Protein AF-A0A7Z8QKP8-F1 (afdb_monomer)

Mean predicted aligned error: 4.01 Å

Secondary structure (DSSP, 8-state):
-TT--EEEEEE---GGG-TT-HHHHHHHHHHHHHHT-EEEEEEPPTT-GGGSHHHHHTHHHHHHHTTT-----HHHHHHHHTT--

pLDDT: mean 93.73, std 3.56, range [75.88, 98.12]

Radius of gyration: 16.59 Å; Cα contacts (8 Å, |Δi|>4): 77; chains: 1; bounding box: 36×28×41 Å

Structure (mmCIF, N/CA/C/O backbone):
data_AF-A0A7Z8QKP8-F1
#
_entry.id   AF-A0A7Z8QKP8-F1
#
loop_
_atom_site.group_PDB
_atom_site.id
_atom_site.type_symbol
_atom_site.label_atom_id
_atom_site.label_alt_id
_atom_site.label_comp_id
_atom_site.label_asym_id
_atom_site.label_entity_id
_atom_site.label_seq_id
_atom_site.pdbx_PDB_ins_code
_atom_site.Cartn_x
_atom_site.Cartn_y
_atom_site.Cartn_z
_atom_site.occupancy
_atom_site.B_iso_or_equ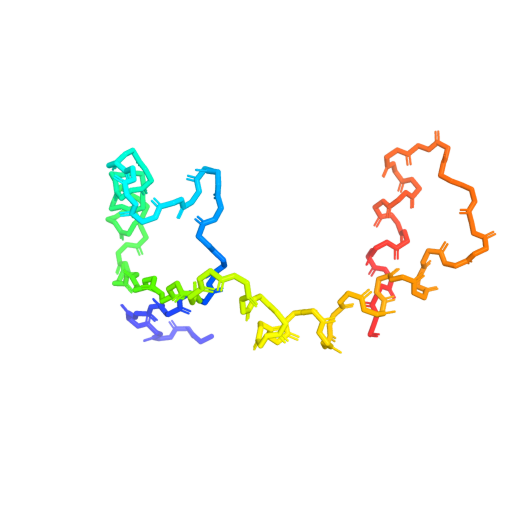iv
_atom_site.auth_seq_id
_atom_site.auth_comp_id
_atom_site.auth_asym_id
_atom_site.auth_atom_id
_atom_site.pdbx_PDB_model_num
ATOM 1 N N . TYR A 1 1 ? -17.773 3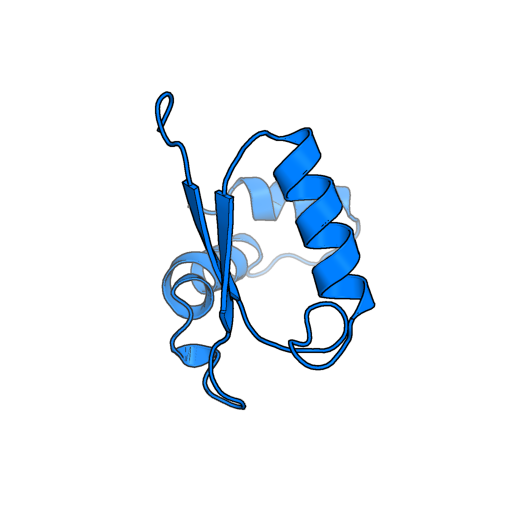.994 -3.464 1.00 87.00 1 TYR A N 1
ATOM 2 C CA . TYR A 1 1 ? -18.740 3.763 -2.370 1.00 87.00 1 TYR A CA 1
ATOM 3 C C . TYR A 1 1 ? -19.000 5.065 -1.612 1.00 87.00 1 TYR A C 1
ATOM 5 O O . TYR A 1 1 ? -18.334 5.320 -0.619 1.00 87.00 1 TYR A O 1
ATOM 13 N N . PRO A 1 2 ? -19.939 5.913 -2.066 1.00 87.62 2 PRO A N 1
ATOM 14 C CA . PRO A 1 2 ? -20.089 7.287 -1.558 1.00 87.62 2 PRO A CA 1
ATOM 15 C C . PRO A 1 2 ? -20.585 7.395 -0.106 1.00 87.62 2 PRO A C 1
ATOM 17 O O . PRO A 1 2 ? -20.472 8.451 0.497 1.00 87.62 2 PRO A O 1
ATOM 20 N N . LYS A 1 3 ? -21.142 6.317 0.461 1.00 92.81 3 LYS A N 1
ATOM 21 C CA . LYS A 1 3 ? -21.658 6.266 1.842 1.00 92.81 3 LYS A CA 1
ATOM 22 C C . LYS A 1 3 ? -20.815 5.384 2.772 1.00 92.81 3 LYS A C 1
ATOM 24 O O . LYS A 1 3 ? -21.269 5.054 3.866 1.00 92.81 3 LYS A O 1
ATOM 29 N N . ALA A 1 4 ? -19.648 4.920 2.319 1.00 94.06 4 ALA A N 1
ATOM 30 C CA . ALA A 1 4 ? -18.790 4.073 3.142 1.00 94.06 4 ALA A CA 1
ATOM 31 C C . ALA A 1 4 ? -18.315 4.853 4.374 1.00 94.06 4 ALA A C 1
ATOM 33 O O . ALA A 1 4 ? -17.900 6.000 4.253 1.00 94.06 4 ALA A O 1
ATOM 34 N N . LYS A 1 5 ? -18.395 4.223 5.550 1.00 95.56 5 LYS A N 1
ATOM 35 C CA . LYS A 1 5 ? -17.920 4.789 6.826 1.00 95.56 5 LYS A CA 1
ATOM 36 C C . LYS A 1 5 ? -16.586 4.193 7.281 1.00 95.56 5 LYS A C 1
ATOM 38 O O . LYS A 1 5 ? -15.986 4.677 8.234 1.00 95.56 5 LYS A O 1
ATOM 43 N N . SER A 1 6 ? -16.140 3.138 6.605 1.00 96.62 6 SER A N 1
ATOM 44 C CA . SER A 1 6 ? -14.908 2.431 6.913 1.00 96.62 6 SER A CA 1
ATOM 45 C C . SER A 1 6 ? -14.218 1.933 5.647 1.00 96.62 6 SER A C 1
ATOM 47 O O . SER A 1 6 ? -14.847 1.746 4.601 1.00 96.62 6 SER A O 1
ATOM 49 N N . LEU A 1 7 ? -12.909 1.731 5.758 1.00 96.19 7 LEU A N 1
ATOM 50 C CA . LEU A 1 7 ? -12.023 1.247 4.714 1.00 96.19 7 LEU A CA 1
ATOM 51 C C . LEU A 1 7 ? -11.185 0.095 5.269 1.00 96.19 7 LEU A C 1
ATOM 53 O O . LEU A 1 7 ? -10.520 0.246 6.289 1.00 96.19 7 LEU A O 1
ATOM 57 N N . LEU A 1 8 ? -11.191 -1.045 4.581 1.00 96.06 8 LEU A N 1
ATOM 58 C CA . LEU A 1 8 ? -10.242 -2.129 4.817 1.00 96.06 8 LEU A CA 1
ATOM 59 C C . LEU A 1 8 ? -9.134 -2.045 3.768 1.00 96.06 8 LEU A C 1
ATOM 61 O O . LEU A 1 8 ? -9.416 -2.086 2.571 1.00 96.06 8 LEU A O 1
ATOM 65 N N . ILE A 1 9 ? -7.887 -1.964 4.219 1.00 94.50 9 ILE A N 1
ATOM 66 C CA . ILE A 1 9 ? -6.699 -1.984 3.372 1.00 94.50 9 ILE A CA 1
ATOM 67 C C . ILE A 1 9 ? -5.972 -3.303 3.610 1.00 94.50 9 ILE A C 1
ATOM 69 O O . ILE A 1 9 ? -5.576 -3.614 4.734 1.00 94.50 9 ILE A O 1
ATOM 73 N N . LEU A 1 10 ? -5.801 -4.067 2.535 1.00 93.81 10 LEU A N 1
ATOM 74 C CA . LEU A 1 10 ? -4.940 -5.242 2.516 1.00 93.81 10 LEU A CA 1
ATOM 75 C C . LEU A 1 10 ? -3.564 -4.795 2.030 1.00 93.81 10 LEU A C 1
ATOM 77 O O . LEU A 1 10 ? -3.451 -4.280 0.917 1.00 93.81 10 LEU A O 1
ATOM 81 N N . CYS A 1 11 ? -2.528 -4.981 2.836 1.00 91.50 11 CYS A N 1
ATOM 82 C CA . CYS A 1 11 ? -1.170 -4.638 2.427 1.00 91.50 11 CYS A CA 1
ATOM 83 C C . CYS A 1 11 ? -0.155 -5.636 2.972 1.00 91.50 11 CYS A C 1
ATOM 85 O O . CYS A 1 11 ? -0.406 -6.381 3.922 1.00 91.50 11 CYS A O 1
ATOM 87 N N . ASP A 1 12 ? 1.004 -5.676 2.333 1.00 90.50 12 ASP A N 1
ATOM 88 C CA . ASP A 1 12 ? 2.184 -6.281 2.929 1.00 90.50 12 ASP A CA 1
ATOM 89 C C . ASP A 1 12 ? 2.625 -5.482 4.169 1.00 90.50 12 ASP A C 1
ATOM 91 O O . ASP A 1 12 ? 2.113 -4.397 4.441 1.00 90.50 12 ASP A O 1
ATOM 95 N N . GLY A 1 13 ? 3.521 -6.058 4.971 1.00 89.38 13 GLY A N 1
ATOM 96 C CA . GLY A 1 13 ? 4.029 -5.452 6.210 1.00 89.38 13 GLY A CA 1
ATOM 97 C C . GLY A 1 13 ? 5.516 -5.114 6.149 1.00 89.38 13 GLY A C 1
ATOM 98 O O . GLY A 1 13 ? 6.229 -5.350 7.126 1.00 89.38 13 GLY A O 1
ATOM 99 N N . GLY A 1 14 ? 6.000 -4.666 4.990 1.00 87.75 14 GLY A N 1
ATOM 100 C CA . GLY A 1 14 ? 7.408 -4.365 4.740 1.00 87.75 14 GLY A CA 1
ATOM 101 C C . GLY A 1 14 ? 7.805 -2.932 5.111 1.00 87.75 14 GLY A C 1
ATOM 102 O O . GLY A 1 14 ? 6.998 -2.012 5.074 1.00 87.75 14 GLY A O 1
ATOM 103 N N . GLY A 1 15 ? 9.084 -2.722 5.440 1.00 87.31 15 GLY A N 1
ATOM 104 C CA . GLY A 1 15 ? 9.703 -1.392 5.556 1.00 87.31 15 GLY A CA 1
ATOM 105 C C . GLY A 1 15 ? 8.848 -0.338 6.277 1.00 87.31 15 GLY A C 1
ATOM 106 O O . GLY A 1 15 ? 8.693 -0.378 7.498 1.00 87.31 15 GLY A O 1
ATOM 107 N N . SER A 1 16 ? 8.304 0.605 5.500 1.00 88.19 16 SER A N 1
ATOM 108 C CA . SER A 1 16 ? 7.561 1.777 5.975 1.00 88.19 16 SER A CA 1
ATOM 109 C C . SER A 1 16 ? 6.139 1.498 6.473 1.00 88.19 16 SER A C 1
ATOM 111 O O . SER A 1 16 ? 5.631 2.297 7.255 1.00 88.19 16 SER A O 1
ATOM 113 N N . ASN A 1 17 ? 5.498 0.390 6.082 1.00 91.44 17 ASN A N 1
ATOM 114 C CA . ASN A 1 17 ? 4.136 0.036 6.516 1.00 91.44 17 ASN A CA 1
ATOM 115 C C . ASN A 1 17 ? 4.104 -1.098 7.559 1.00 91.44 17 ASN A C 1
ATOM 117 O O . ASN A 1 17 ? 3.057 -1.693 7.821 1.00 91.44 17 ASN A O 1
ATOM 121 N N . SER A 1 18 ? 5.254 -1.401 8.165 1.00 90.31 18 SER A N 1
ATOM 122 C CA . SER A 1 18 ? 5.404 -2.454 9.168 1.00 90.31 18 SER A CA 1
ATOM 123 C C . SER A 1 18 ? 4.446 -2.283 10.347 1.00 90.31 18 SER A C 1
ATOM 125 O O . SER A 1 18 ? 4.394 -1.241 11.002 1.00 90.31 18 SER A O 1
ATOM 127 N N . SER A 1 19 ? 3.768 -3.372 10.710 1.00 88.62 19 SER A N 1
ATOM 128 C CA . SER A 1 19 ? 2.887 -3.435 11.883 1.00 88.62 19 SER A CA 1
ATOM 129 C C . SER A 1 19 ? 3.619 -3.259 13.221 1.00 88.62 19 SER A C 1
ATOM 131 O O . SER A 1 19 ? 2.981 -3.012 14.253 1.00 88.62 19 SER A O 1
ATOM 133 N N . ARG A 1 20 ? 4.953 -3.380 13.222 1.00 89.75 20 ARG A N 1
ATOM 134 C CA . ARG A 1 20 ? 5.802 -3.242 14.413 1.00 89.75 20 ARG A CA 1
ATOM 135 C C . ARG A 1 20 ? 6.208 -1.796 14.688 1.00 89.75 20 ARG A C 1
ATOM 137 O O . ARG A 1 20 ? 6.497 -1.470 15.835 1.00 89.75 20 ARG A O 1
ATOM 144 N N . HIS A 1 21 ? 6.221 -0.933 13.674 1.00 89.62 21 HIS A N 1
ATOM 145 C CA . HIS A 1 21 ? 6.636 0.460 13.829 1.00 89.62 21 HIS A CA 1
ATOM 146 C C . HIS A 1 21 ? 5.438 1.354 14.167 1.00 89.62 21 HIS A C 1
ATOM 148 O O . HIS A 1 21 ? 4.384 1.283 13.538 1.00 89.62 21 HIS A O 1
ATOM 154 N N . TYR A 1 22 ? 5.591 2.196 15.192 1.00 93.31 22 TYR A N 1
ATOM 155 C CA . TYR A 1 22 ? 4.513 3.063 15.676 1.00 93.31 22 TYR A CA 1
ATOM 156 C C . TYR A 1 22 ? 4.226 4.235 14.729 1.00 93.31 22 TYR A C 1
ATOM 158 O O . TYR A 1 22 ? 3.077 4.647 14.637 1.00 93.31 22 TYR A O 1
ATOM 166 N N . ILE A 1 23 ? 5.235 4.718 13.994 1.00 94.56 23 ILE A N 1
ATOM 167 C CA . ILE A 1 23 ? 5.113 5.864 13.077 1.00 94.56 23 ILE A CA 1
ATOM 168 C C . ILE A 1 23 ? 4.034 5.599 12.022 1.00 94.56 23 ILE A C 1
ATOM 170 O O . ILE A 1 23 ? 3.138 6.413 11.839 1.00 94.56 23 ILE A O 1
ATOM 174 N N . PHE A 1 24 ? 4.036 4.405 11.416 1.00 93.94 24 PHE A N 1
ATOM 175 C CA . PHE A 1 24 ? 3.004 4.023 10.451 1.00 93.94 24 PHE A CA 1
ATOM 176 C C . PHE A 1 24 ? 1.592 4.097 11.050 1.00 93.94 24 PHE A C 1
ATOM 178 O O . PHE A 1 24 ? 0.668 4.590 10.410 1.00 93.94 24 PHE A O 1
ATOM 185 N N . LYS A 1 25 ? 1.418 3.641 12.297 1.00 94.31 25 LYS A N 1
ATOM 186 C CA . LYS A 1 25 ? 0.119 3.677 12.988 1.00 94.31 25 LYS A CA 1
ATOM 187 C C . LYS A 1 25 ? -0.304 5.105 13.321 1.00 94.31 25 LYS A C 1
ATOM 189 O O . LYS A 1 25 ? -1.481 5.426 13.199 1.00 94.31 25 LYS A O 1
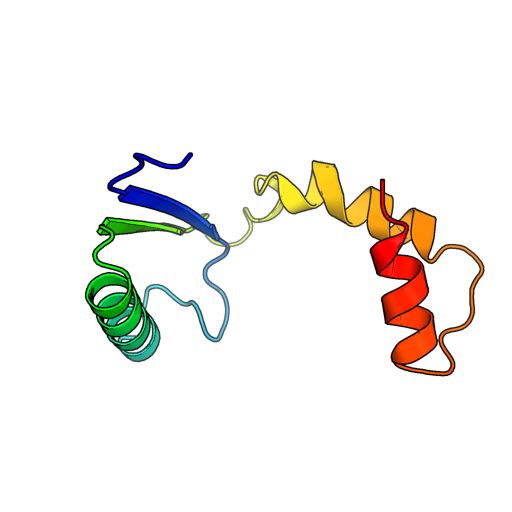ATOM 194 N N . GLU A 1 26 ? 0.638 5.947 13.734 1.00 96.81 26 GLU A N 1
ATOM 195 C CA . GLU A 1 26 ? 0.390 7.356 14.038 1.00 96.81 26 GLU A CA 1
ATOM 196 C C . GLU A 1 26 ? -0.074 8.118 12.789 1.00 96.81 26 GLU A C 1
ATOM 198 O O . GLU A 1 26 ? -1.119 8.771 12.813 1.00 96.81 26 GLU A O 1
ATOM 203 N N . ASP A 1 27 ? 0.651 7.989 11.678 1.00 95.69 27 ASP A N 1
ATOM 204 C CA . ASP A 1 27 ? 0.316 8.661 10.421 1.00 95.69 27 ASP A CA 1
ATOM 205 C C . ASP A 1 27 ? -0.990 8.133 9.818 1.00 95.69 27 ASP A C 1
ATOM 207 O O . ASP A 1 27 ? -1.804 8.899 9.284 1.00 95.69 27 ASP A O 1
ATOM 211 N N . LEU A 1 28 ? -1.252 6.833 9.975 1.00 95.44 28 LEU A N 1
ATOM 212 C CA . LEU A 1 28 ? -2.529 6.248 9.594 1.00 95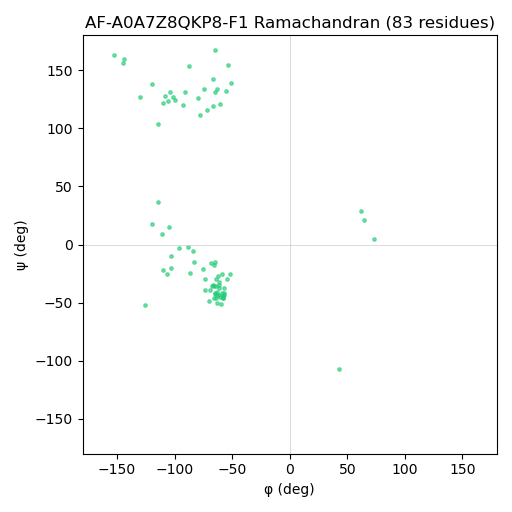.44 28 LEU A CA 1
ATOM 213 C C . LEU A 1 28 ? -3.680 6.796 10.445 1.00 95.44 28 LEU A C 1
ATOM 215 O O . LEU A 1 28 ? -4.733 7.118 9.900 1.00 95.44 28 LEU A O 1
ATOM 219 N N . GLN A 1 29 ? -3.488 6.954 11.757 1.00 97.19 29 GLN A N 1
ATOM 220 C CA . GLN A 1 29 ? -4.503 7.534 12.636 1.00 97.19 29 GLN A CA 1
ATOM 221 C C . GLN A 1 29 ? -4.778 9.001 12.286 1.00 97.19 29 GLN A C 1
ATOM 223 O O . GLN A 1 29 ? -5.940 9.406 12.227 1.00 97.19 29 GLN A O 1
ATOM 228 N N . LYS A 1 30 ? -3.735 9.795 12.007 1.00 98.12 30 LYS A N 1
ATOM 229 C CA . LYS A 1 30 ? -3.886 11.180 11.526 1.00 98.12 30 LYS A CA 1
ATOM 230 C C . LYS A 1 30 ? -4.711 11.221 10.239 1.00 98.12 30 LYS A C 1
ATOM 232 O O . LYS A 1 30 ? -5.627 12.032 10.126 1.00 98.12 30 LYS A O 1
ATOM 237 N N . THR A 1 31 ? -4.437 10.305 9.312 1.00 96.88 31 THR A N 1
ATOM 238 C CA . THR A 1 31 ? -5.170 10.178 8.046 1.00 96.88 31 THR A CA 1
ATOM 239 C C . THR A 1 31 ? -6.628 9.765 8.267 1.00 96.88 31 THR A C 1
ATOM 241 O O . THR A 1 31 ? -7.528 10.383 7.705 1.00 96.88 31 THR A O 1
ATOM 244 N N . ALA A 1 32 ? -6.888 8.771 9.121 1.00 97.25 32 ALA A N 1
ATOM 245 C CA . ALA A 1 32 ? -8.239 8.333 9.477 1.00 97.25 32 ALA A CA 1
ATOM 246 C C . ALA A 1 32 ? -9.070 9.482 10.073 1.00 97.25 32 ALA A C 1
ATOM 248 O O . ALA A 1 32 ? -10.208 9.708 9.657 1.00 97.25 32 ALA A O 1
ATOM 249 N N . ASN A 1 33 ? -8.471 10.263 10.978 1.00 97.94 33 ASN A N 1
ATOM 250 C CA . ASN A 1 33 ? -9.103 11.438 11.578 1.00 97.94 33 ASN A CA 1
ATOM 251 C C . ASN A 1 33 ? -9.398 12.523 10.535 1.00 97.94 33 ASN A C 1
ATOM 253 O O . ASN A 1 33 ? -10.503 13.058 10.512 1.00 97.94 33 ASN A O 1
ATOM 257 N N . ALA A 1 34 ? -8.435 12.826 9.660 1.00 97.81 34 ALA A N 1
ATOM 258 C CA . ALA A 1 34 ? -8.593 13.837 8.617 1.00 97.81 34 ALA A CA 1
ATOM 259 C C . ALA A 1 34 ? -9.683 13.466 7.597 1.00 97.81 34 ALA A C 1
ATOM 261 O O . ALA A 1 34 ? -10.407 14.337 7.123 1.00 97.81 34 ALA A O 1
ATOM 262 N N . LEU A 1 35 ? -9.818 12.175 7.276 1.00 94.81 35 LEU A N 1
ATOM 263 C CA . LEU A 1 35 ? -10.842 11.671 6.359 1.00 94.81 35 LEU A CA 1
ATOM 264 C C . LEU A 1 35 ? -12.202 11.432 7.033 1.00 94.81 35 LEU A C 1
ATOM 266 O O . LEU A 1 35 ? -13.194 11.242 6.332 1.00 94.81 35 LEU A O 1
ATOM 270 N N . GLY A 1 36 ? -12.262 11.394 8.368 1.00 95.31 36 GLY A N 1
ATOM 271 C CA . GLY A 1 3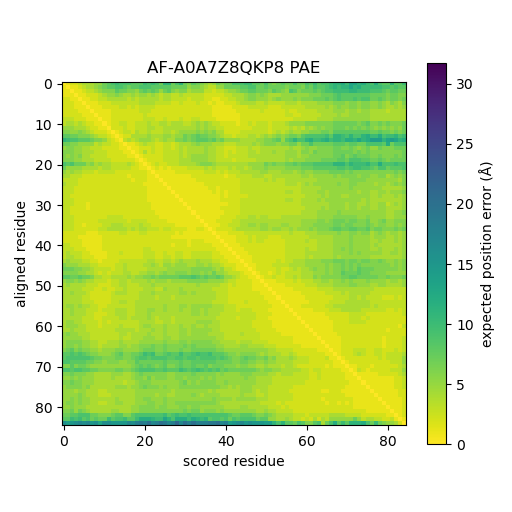6 ? -13.463 10.993 9.105 1.00 95.31 36 GLY A CA 1
ATOM 272 C C . GLY A 1 36 ? -13.895 9.549 8.815 1.00 95.31 36 GLY A C 1
ATOM 273 O O . GLY A 1 36 ? -15.086 9.241 8.866 1.00 95.31 36 GLY A O 1
ATOM 274 N N . LEU A 1 37 ? -12.942 8.675 8.471 1.00 96.44 37 LEU A N 1
ATOM 275 C CA . LEU A 1 37 ? -13.179 7.280 8.098 1.00 96.44 37 LEU A CA 1
ATOM 276 C C . LEU A 1 37 ? -12.461 6.337 9.055 1.00 96.44 37 LEU A C 1
ATOM 278 O O . LEU A 1 37 ? -11.289 6.525 9.374 1.00 96.44 37 LEU A O 1
ATOM 282 N N . GLU A 1 38 ? -13.134 5.258 9.445 1.00 97.56 38 GLU A N 1
ATOM 283 C CA . GLU A 1 38 ? -12.470 4.157 10.137 1.00 97.56 38 GLU A CA 1
ATOM 284 C C . GLU A 1 38 ? -11.579 3.394 9.145 1.00 97.56 38 GLU A C 1
ATOM 286 O O . GLU A 1 38 ? -12.083 2.788 8.200 1.00 97.56 38 GLU A O 1
ATOM 291 N N . ILE A 1 39 ? -10.261 3.393 9.351 1.00 97.38 39 ILE A N 1
ATOM 292 C CA . ILE A 1 39 ? -9.321 2.648 8.502 1.00 97.38 39 ILE A CA 1
ATOM 293 C C . ILE A 1 39 ? -8.826 1.411 9.249 1.00 97.38 39 ILE A C 1
ATOM 295 O O . ILE A 1 39 ? -8.241 1.508 10.325 1.00 97.38 39 ILE A O 1
ATOM 299 N N . ARG A 1 40 ? -9.026 0.236 8.651 1.00 96.75 40 ARG A N 1
ATOM 300 C CA . ARG A 1 40 ? -8.510 -1.050 9.127 1.00 96.75 40 ARG A CA 1
ATOM 301 C C . ARG A 1 40 ? -7.398 -1.516 8.203 1.00 96.75 40 ARG A C 1
ATOM 303 O O . ARG A 1 40 ? -7.611 -1.620 6.998 1.00 96.75 40 ARG A O 1
ATOM 310 N N . ILE A 1 41 ? -6.243 -1.849 8.769 1.00 95.38 41 ILE A N 1
ATOM 311 C CA . ILE A 1 41 ? -5.155 -2.500 8.034 1.00 95.38 41 ILE A CA 1
ATOM 312 C C . ILE A 1 41 ? -5.170 -3.986 8.358 1.00 95.38 41 ILE A C 1
ATO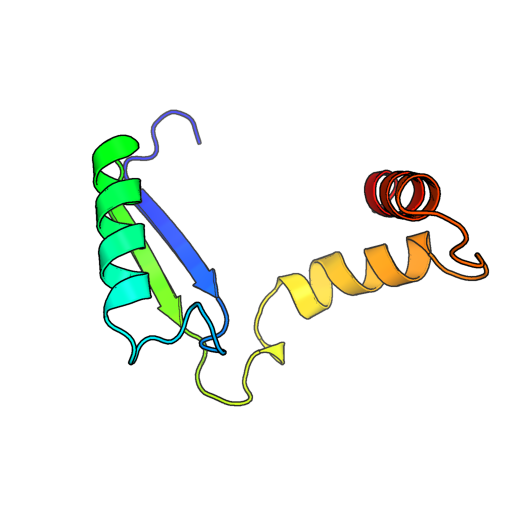M 314 O O . ILE A 1 41 ? -5.130 -4.364 9.528 1.00 95.38 41 ILE A O 1
ATOM 318 N N . ALA A 1 42 ? -5.201 -4.820 7.325 1.00 94.25 42 ALA A N 1
ATOM 319 C CA . ALA A 1 42 ? -4.965 -6.249 7.445 1.00 94.25 42 ALA A CA 1
ATOM 320 C C . ALA A 1 42 ? -3.673 -6.599 6.708 1.00 94.25 42 ALA A C 1
ATOM 322 O O . ALA A 1 42 ? -3.622 -6.650 5.477 1.00 94.25 42 ALA A O 1
ATOM 323 N N . HIS A 1 43 ? -2.624 -6.821 7.496 1.00 94.00 43 HIS A N 1
ATOM 324 C CA . HIS A 1 43 ? -1.328 -7.248 6.994 1.00 94.00 43 HIS A CA 1
ATOM 325 C C . HIS A 1 43 ? -1.348 -8.719 6.592 1.00 94.00 43 HIS A C 1
ATOM 327 O O . HIS A 1 43 ? -1.786 -9.575 7.363 1.00 94.00 43 HIS A O 1
ATOM 333 N N . TYR A 1 44 ? -0.798 -9.022 5.420 1.00 92.88 44 TYR A N 1
ATOM 334 C CA . TYR A 1 44 ? -0.458 -10.400 5.072 1.00 92.88 44 TYR A CA 1
ATOM 335 C C . TYR A 1 44 ? 0.684 -10.909 5.971 1.00 92.88 44 TYR A C 1
ATOM 337 O O . TYR A 1 44 ? 1.615 -10.149 6.264 1.00 92.88 44 TYR A O 1
ATOM 345 N N . PRO A 1 45 ? 0.668 -12.186 6.398 1.00 91.44 45 PRO A N 1
ATOM 346 C CA . PRO A 1 45 ? 1.820 -12.798 7.051 1.00 91.44 45 PRO A CA 1
ATOM 347 C C . PRO A 1 45 ? 3.107 -12.674 6.213 1.00 91.44 45 PRO A C 1
ATOM 349 O O . PRO A 1 45 ? 3.044 -12.597 4.979 1.00 91.44 45 PRO A O 1
ATOM 352 N N . PRO A 1 46 ? 4.294 -12.703 6.841 1.00 89.50 46 PRO A N 1
ATOM 353 C CA . PRO A 1 46 ? 5.558 -12.703 6.109 1.00 89.50 46 PRO A CA 1
ATOM 354 C C . PRO A 1 46 ? 5.593 -13.785 5.020 1.00 89.50 46 PRO A C 1
ATOM 356 O O . PRO A 1 46 ? 5.142 -14.905 5.250 1.00 89.50 46 PRO A O 1
ATOM 359 N N . TYR A 1 47 ? 6.137 -13.450 3.845 1.00 88.94 47 TYR A N 1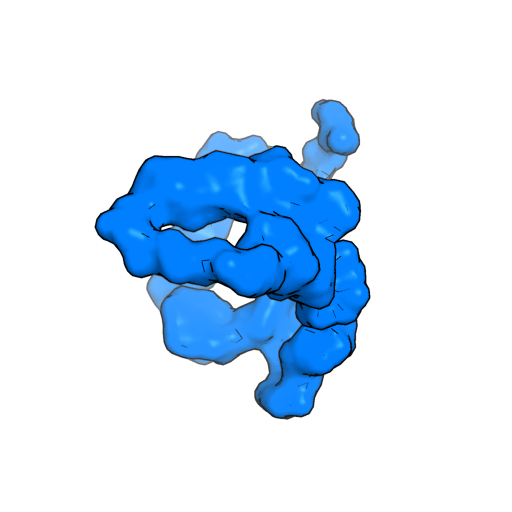
ATOM 360 C CA . TYR A 1 47 ? 6.255 -14.346 2.678 1.00 88.94 47 TYR A CA 1
ATOM 361 C C . TYR A 1 47 ? 4.929 -14.809 2.057 1.00 88.94 47 TYR A C 1
ATOM 363 O O . TYR A 1 47 ? 4.881 -15.810 1.342 1.00 88.94 47 TYR A O 1
ATOM 371 N N . THR A 1 48 ? 3.842 -14.074 2.295 1.00 92.31 48 THR A N 1
ATOM 372 C CA . THR A 1 48 ? 2.519 -14.409 1.748 1.00 92.31 48 THR A CA 1
ATOM 373 C C . THR A 1 48 ? 1.932 -13.319 0.847 1.00 92.31 48 THR A C 1
ATOM 375 O O . THR A 1 48 ? 0.743 -13.354 0.536 1.00 92.31 48 THR A O 1
ATOM 378 N N . SER A 1 49 ? 2.769 -12.389 0.364 1.00 85.44 49 SER A N 1
ATOM 379 C CA . SER A 1 49 ? 2.347 -11.301 -0.531 1.00 85.44 49 SER A CA 1
ATOM 380 C C . SER A 1 49 ? 1.720 -11.809 -1.834 1.00 85.44 49 SER A C 1
ATOM 382 O O . SER A 1 49 ? 0.812 -11.163 -2.339 1.00 85.44 49 SER A O 1
ATOM 384 N N . LYS A 1 50 ? 2.065 -13.028 -2.280 1.00 90.06 50 LYS A N 1
ATOM 385 C CA . LYS A 1 50 ? 1.402 -13.724 -3.398 1.00 90.06 50 LYS A CA 1
ATOM 386 C C . LYS A 1 50 ? -0.121 -13.817 -3.271 1.00 90.06 50 LYS A C 1
ATOM 388 O O . LYS A 1 50 ? -0.816 -13.936 -4.265 1.00 90.06 50 LYS A O 1
ATOM 393 N N . TYR A 1 51 ? -0.683 -13.776 -2.062 1.00 91.81 51 TYR A N 1
ATOM 394 C CA . TYR A 1 51 ? -2.142 -13.773 -1.902 1.00 91.81 51 TYR A CA 1
ATOM 395 C C . TYR A 1 51 ? -2.760 -12.377 -2.025 1.00 91.81 51 TYR A C 1
ATOM 397 O O . TYR A 1 51 ? -3.984 -12.258 -2.032 1.00 91.81 51 TYR A O 1
ATOM 405 N N . ASN A 1 52 ? -1.946 -11.326 -2.148 1.00 92.88 52 ASN A N 1
ATOM 406 C CA . ASN A 1 52 ? -2.415 -9.988 -2.452 1.00 92.88 52 ASN A CA 1
ATOM 407 C C . ASN A 1 52 ? -2.985 -9.963 -3.877 1.00 92.88 52 ASN A C 1
ATOM 409 O O . ASN A 1 52 ? -2.243 -10.192 -4.835 1.00 92.88 52 ASN A O 1
ATOM 413 N N . PRO A 1 53 ? -4.281 -9.643 -4.056 1.00 93.00 53 PRO A N 1
ATOM 414 C CA . PRO A 1 53 ? -4.906 -9.660 -5.371 1.00 93.00 53 PRO A CA 1
ATOM 415 C C . PRO A 1 53 ? -4.174 -8.818 -6.418 1.00 93.00 53 PRO A C 1
ATOM 417 O O . PRO A 1 53 ? -4.230 -9.166 -7.594 1.00 93.00 53 PRO A O 1
ATOM 420 N N . ILE A 1 54 ? -3.482 -7.743 -6.020 1.00 92.88 54 ILE A N 1
ATOM 421 C CA . ILE A 1 54 ? -2.755 -6.877 -6.957 1.00 92.88 54 ILE A CA 1
ATOM 422 C C . ILE A 1 54 ? -1.651 -7.626 -7.722 1.00 92.88 54 ILE A C 1
ATOM 424 O O . ILE A 1 54 ? -1.473 -7.371 -8.915 1.00 92.88 54 ILE A O 1
ATOM 428 N N . GLU A 1 55 ? -0.980 -8.595 -7.082 1.00 93.62 55 GLU A N 1
ATOM 429 C CA . GLU A 1 55 ? 0.114 -9.362 -7.693 1.00 93.62 55 GLU A CA 1
ATOM 430 C C . GLU A 1 55 ? -0.363 -10.208 -8.876 1.00 93.62 55 GLU A C 1
ATOM 432 O O . GLU A 1 55 ? 0.376 -10.420 -9.833 1.00 93.62 55 GLU A O 1
ATOM 437 N N . HIS A 1 56 ? -1.621 -10.649 -8.843 1.00 93.25 56 HIS A N 1
ATOM 438 C CA . HIS A 1 56 ? -2.194 -11.508 -9.876 1.00 93.25 56 HIS A CA 1
ATOM 439 C C . HIS A 1 56 ? -3.175 -10.788 -10.800 1.00 93.25 56 HIS A C 1
ATOM 441 O O . HIS A 1 56 ? -3.368 -11.221 -11.933 1.00 93.25 56 HIS A O 1
ATOM 447 N N . ARG A 1 57 ? -3.807 -9.704 -10.335 1.00 93.50 57 ARG A N 1
ATOM 448 C CA . ARG A 1 57 ? -4.869 -9.009 -11.077 1.00 93.50 57 ARG A CA 1
ATOM 449 C C . ARG A 1 57 ? -4.424 -7.721 -11.748 1.00 93.50 57 ARG A C 1
ATOM 451 O O . ARG A 1 57 ? -5.117 -7.273 -12.647 1.00 93.50 57 ARG A O 1
ATOM 458 N N . PHE A 1 58 ? -3.321 -7.110 -11.319 1.00 94.06 58 PHE A N 1
ATOM 459 C CA . PHE A 1 58 ? -2.896 -5.816 -11.857 1.00 94.06 58 PHE A CA 1
ATOM 460 C C . PHE A 1 58 ? -1.466 -5.843 -12.388 1.00 94.06 58 PHE A C 1
ATOM 462 O O . PHE A 1 58 ? -1.246 -5.506 -13.548 1.00 94.06 58 PHE A O 1
ATOM 469 N N . PHE A 1 59 ? -0.490 -6.305 -11.601 1.00 94.69 59 PHE A N 1
ATOM 470 C CA . PHE A 1 59 ? 0.915 -6.280 -12.025 1.00 94.69 59 PHE A CA 1
ATOM 471 C C . PHE A 1 59 ? 1.213 -7.010 -13.345 1.00 94.69 59 PHE A C 1
ATOM 473 O O . PHE A 1 59 ? 1.960 -6.446 -14.141 1.00 94.69 59 PHE A O 1
ATOM 480 N N . PRO A 1 60 ? 0.591 -8.159 -13.683 1.00 95.00 60 PRO A N 1
ATOM 481 C CA . PRO A 1 60 ? 0.806 -8.782 -14.989 1.00 95.00 60 PRO A CA 1
ATOM 482 C C . PRO A 1 60 ? 0.367 -7.891 -16.158 1.00 95.00 60 PRO A C 1
ATOM 484 O O . PRO A 1 60 ? 0.955 -7.937 -17.236 1.00 95.00 60 PRO A O 1
ATOM 487 N N . HIS A 1 61 ? -0.664 -7.070 -15.951 1.00 96.00 61 HIS A N 1
ATOM 488 C CA . HIS A 1 61 ? -1.153 -6.128 -16.952 1.00 96.00 61 HIS A CA 1
ATOM 489 C C . HIS A 1 61 ? -0.188 -4.948 -17.104 1.00 96.00 61 HIS A C 1
ATOM 491 O O . HIS A 1 61 ? 0.089 -4.542 -18.229 1.00 96.00 61 HIS A O 1
ATOM 497 N N . VAL A 1 62 ? 0.386 -4.459 -15.997 1.00 95.88 62 VAL A N 1
ATOM 498 C CA . VAL A 1 62 ? 1.447 -3.439 -16.029 1.00 95.88 62 VAL A CA 1
ATOM 499 C C . VAL A 1 62 ? 2.668 -3.955 -16.789 1.00 95.88 62 VAL A C 1
ATOM 501 O O . VAL A 1 62 ? 3.201 -3.255 -17.644 1.00 95.88 62 VAL A O 1
ATOM 504 N N . THR A 1 63 ? 3.092 -5.197 -16.528 1.00 95.12 63 THR A N 1
ATOM 505 C CA . THR A 1 63 ? 4.209 -5.821 -17.250 1.00 95.12 63 THR A CA 1
ATOM 506 C C . THR A 1 63 ? 3.946 -5.868 -18.753 1.00 95.12 63 THR A C 1
ATOM 508 O O . THR A 1 63 ? 4.816 -5.465 -19.518 1.00 95.12 63 THR A O 1
ATOM 511 N N . ARG A 1 64 ? 2.742 -6.280 -19.178 1.00 95.75 64 ARG A N 1
ATOM 512 C CA . ARG A 1 64 ? 2.350 -6.272 -20.598 1.00 95.75 64 ARG A CA 1
ATOM 513 C C . ARG A 1 64 ? 2.324 -4.869 -21.200 1.00 95.75 64 ARG A C 1
ATOM 515 O O . ARG A 1 64 ? 2.773 -4.685 -22.322 1.00 95.75 64 ARG A O 1
ATOM 522 N N . ALA A 1 65 ? 1.833 -3.872 -20.463 1.00 95.56 65 ALA A N 1
ATOM 523 C CA . ALA A 1 65 ? 1.794 -2.489 -20.940 1.00 95.56 65 ALA A CA 1
ATOM 524 C C . ALA A 1 65 ? 3.198 -1.912 -21.205 1.00 95.56 65 ALA A C 1
ATOM 526 O O . ALA A 1 65 ? 3.355 -1.034 -22.049 1.00 95.56 65 ALA A O 1
ATOM 527 N N . CYS A 1 66 ? 4.209 -2.420 -20.502 1.00 95.81 66 CYS A N 1
ATOM 528 C CA . CYS A 1 66 ? 5.605 -2.020 -20.645 1.00 95.81 66 CYS A CA 1
ATOM 529 C C . CYS A 1 66 ? 6.429 -2.935 -21.570 1.00 95.81 66 CYS A C 1
ATOM 531 O O . CYS A 1 66 ? 7.618 -2.685 -21.772 1.00 95.81 66 CYS A O 1
ATOM 533 N N . GLU A 1 67 ? 5.842 -4.011 -22.092 1.00 95.62 67 GLU A N 1
ATOM 534 C CA . GLU A 1 67 ? 6.571 -5.054 -22.809 1.00 95.62 67 GLU A CA 1
ATOM 535 C C . GLU A 1 67 ? 7.197 -4.522 -24.107 1.00 95.62 67 GLU A C 1
ATOM 537 O O . GLU A 1 67 ? 6.550 -3.850 -24.908 1.00 95.62 67 GLU A O 1
ATOM 542 N N . GLY A 1 68 ? 8.487 -4.810 -24.307 1.00 94.69 68 GLY A N 1
ATOM 543 C CA . GLY A 1 68 ? 9.232 -4.394 -25.500 1.00 94.69 68 GLY A CA 1
ATOM 544 C C . GLY A 1 68 ? 9.591 -2.904 -25.567 1.00 94.69 68 GLY A C 1
ATOM 545 O O . GLY A 1 68 ? 10.154 -2.476 -26.573 1.00 94.69 68 GLY A O 1
ATOM 546 N N . VAL A 1 69 ? 9.309 -2.114 -24.522 1.00 95.31 69 VAL A N 1
ATOM 547 C CA . VAL A 1 69 ? 9.621 -0.677 -24.483 1.00 95.31 69 VAL A CA 1
ATOM 548 C C . VAL A 1 69 ? 10.838 -0.405 -23.601 1.00 95.31 69 VAL A C 1
ATOM 550 O O . VAL A 1 69 ? 10.912 -0.857 -22.460 1.00 95.31 69 VAL A O 1
ATOM 553 N N . VAL A 1 70 ? 11.792 0.375 -24.113 1.00 96.06 70 VAL A N 1
ATOM 554 C CA . VAL A 1 70 ? 12.912 0.890 -23.314 1.00 96.06 70 VAL A CA 1
ATOM 555 C C . VAL A 1 70 ? 12.434 2.098 -22.517 1.00 96.06 70 VAL A C 1
ATOM 557 O O . VAL A 1 70 ? 11.892 3.046 -23.080 1.00 96.06 70 VAL A O 1
ATOM 560 N N . PHE A 1 71 ? 12.638 2.071 -21.202 1.00 97.06 71 PHE A N 1
ATOM 561 C CA . PHE A 1 71 ? 12.324 3.206 -20.342 1.00 97.06 71 PHE A CA 1
ATOM 562 C C . PHE A 1 71 ? 13.411 4.274 -20.463 1.00 97.06 71 PHE A C 1
ATOM 564 O O . PHE A 1 71 ? 14.541 4.073 -20.026 1.00 97.06 71 PHE A O 1
ATOM 571 N N . ASP A 1 72 ? 13.052 5.409 -21.049 1.00 96.88 72 ASP A N 1
ATOM 572 C CA . ASP A 1 72 ? 13.932 6.554 -21.298 1.00 96.88 72 ASP A CA 1
ATOM 573 C C . ASP A 1 72 ? 13.595 7.773 -20.422 1.00 96.88 72 ASP A C 1
ATOM 575 O O . ASP A 1 72 ? 14.446 8.627 -20.182 1.00 96.88 72 ASP A O 1
ATOM 579 N N . SER A 1 73 ? 12.364 7.847 -19.911 1.00 97.56 73 SER A N 1
ATOM 580 C CA . SER A 1 73 ? 11.884 8.918 -19.040 1.00 97.56 73 SER A CA 1
ATOM 581 C C . SER A 1 73 ? 10.763 8.449 -18.109 1.00 97.56 73 SER A C 1
ATOM 583 O O . SER A 1 73 ? 10.108 7.424 -18.329 1.00 97.56 73 SER A O 1
ATOM 585 N N . VAL A 1 74 ? 10.503 9.235 -17.062 1.00 97.00 74 VAL A N 1
ATOM 586 C CA . VAL A 1 74 ? 9.379 9.000 -16.143 1.00 97.00 74 VAL A CA 1
ATOM 587 C C . VAL A 1 74 ? 8.044 9.191 -16.867 1.00 97.00 74 VAL A C 1
ATOM 589 O O . VAL A 1 74 ? 7.080 8.474 -16.598 1.00 97.00 74 VAL A O 1
ATOM 592 N N . GLU A 1 75 ? 7.980 10.137 -17.798 1.00 97.38 75 GLU A N 1
ATOM 593 C CA . GLU A 1 75 ? 6.810 10.459 -18.614 1.00 97.38 75 GLU A CA 1
ATOM 594 C C . GLU A 1 75 ? 6.415 9.280 -19.508 1.00 97.38 75 GLU A C 1
ATOM 596 O O . GLU A 1 75 ? 5.231 8.927 -19.574 1.00 97.38 75 GLU A O 1
ATOM 601 N N . THR A 1 76 ? 7.398 8.624 -20.130 1.00 96.31 76 THR A N 1
ATOM 602 C CA . THR A 1 76 ? 7.184 7.404 -20.917 1.00 96.31 76 THR A CA 1
ATOM 603 C C . THR A 1 76 ? 6.580 6.311 -20.042 1.00 96.31 76 THR A C 1
ATOM 605 O O . THR A 1 76 ? 5.514 5.787 -20.361 1.00 96.31 76 THR A O 1
ATOM 608 N N . VAL A 1 77 ? 7.184 6.024 -18.885 1.00 96.12 77 VAL A N 1
ATOM 609 C CA . VAL A 1 77 ? 6.687 4.984 -17.967 1.00 96.12 77 VAL A CA 1
ATOM 610 C C . VAL A 1 77 ? 5.274 5.298 -17.471 1.00 96.12 77 VAL A C 1
ATOM 612 O O . VAL A 1 77 ? 4.409 4.425 -17.488 1.00 96.12 77 VAL A O 1
ATOM 615 N N . LYS A 1 78 ? 4.989 6.550 -17.092 1.00 96.38 78 LYS A N 1
ATOM 616 C CA . LYS A 1 78 ? 3.635 6.980 -16.696 1.00 96.38 78 LYS A CA 1
ATOM 617 C C . LYS A 1 78 ? 2.615 6.753 -17.809 1.00 96.38 78 LYS A C 1
ATOM 619 O O . LYS A 1 78 ? 1.507 6.300 -17.530 1.00 96.38 78 LYS A O 1
ATOM 624 N N . THR A 1 79 ? 2.988 7.055 -19.052 1.00 96.19 79 THR A N 1
ATOM 625 C CA . THR A 1 79 ? 2.128 6.869 -20.228 1.00 96.19 79 THR A CA 1
ATOM 626 C C . THR A 1 79 ? 1.863 5.393 -20.517 1.00 96.19 79 THR A C 1
ATOM 628 O O . THR A 1 79 ? 0.763 5.044 -20.935 1.00 96.19 79 THR A O 1
ATOM 631 N N . LEU A 1 80 ? 2.838 4.513 -20.290 1.00 96.00 80 LEU A N 1
ATOM 632 C CA . LEU A 1 80 ? 2.646 3.067 -20.430 1.00 96.00 80 LEU A CA 1
ATOM 633 C C . LEU A 1 80 ? 1.747 2.527 -19.314 1.00 96.00 80 LEU A C 1
ATOM 635 O O . LEU A 1 80 ? 0.747 1.871 -19.593 1.00 96.00 80 LEU A O 1
ATOM 639 N N . ILE A 1 81 ? 2.034 2.876 -18.056 1.00 95.00 81 ILE A N 1
ATOM 640 C CA . ILE A 1 81 ? 1.247 2.420 -16.904 1.00 95.00 81 ILE A CA 1
ATOM 641 C C . ILE A 1 81 ? -0.208 2.902 -17.001 1.00 95.00 81 ILE A C 1
ATOM 643 O O . ILE A 1 81 ? -1.111 2.132 -16.681 1.00 95.00 81 ILE A O 1
ATOM 647 N N . SER A 1 82 ? -0.471 4.120 -17.489 1.00 94.56 82 SER A N 1
ATOM 648 C CA . SER A 1 82 ? -1.844 4.632 -17.647 1.00 94.56 82 SER A CA 1
ATOM 649 C C . SER A 1 82 ? -2.678 3.878 -18.688 1.00 94.56 82 SER A C 1
ATOM 651 O O . SER A 1 82 ? -3.904 3.958 -18.651 1.00 94.56 82 SER A O 1
ATOM 653 N N . ARG A 1 83 ? -2.036 3.120 -19.587 1.00 92.00 83 ARG A N 1
ATOM 654 C CA . ARG A 1 83 ? -2.689 2.239 -20.569 1.00 92.00 83 ARG A CA 1
ATOM 655 C C . ARG A 1 83 ? -2.954 0.831 -20.033 1.00 92.00 83 ARG A C 1
ATOM 657 O O . ARG A 1 83 ? -3.510 0.014 -20.761 1.00 92.00 83 ARG A O 1
ATOM 664 N N . THR A 1 84 ? -2.554 0.533 -18.796 1.00 92.06 84 THR A N 1
ATOM 665 C CA . THR A 1 84 ? -2.792 -0.774 -18.171 1.00 92.06 84 THR A CA 1
ATOM 666 C C . THR A 1 84 ? -4.295 -1.044 -18.071 1.00 92.06 84 THR A C 1
ATOM 668 O O . THR A 1 84 ? -5.013 -0.284 -17.421 1.00 92.06 84 THR A O 1
ATOM 671 N N . SER A 1 85 ? -4.753 -2.139 -18.684 1.00 75.88 85 SER A N 1
ATOM 672 C CA . SER A 1 85 ? -6.143 -2.621 -18.668 1.00 75.88 85 SER A CA 1
ATOM 673 C C . SER A 1 85 ? -6.23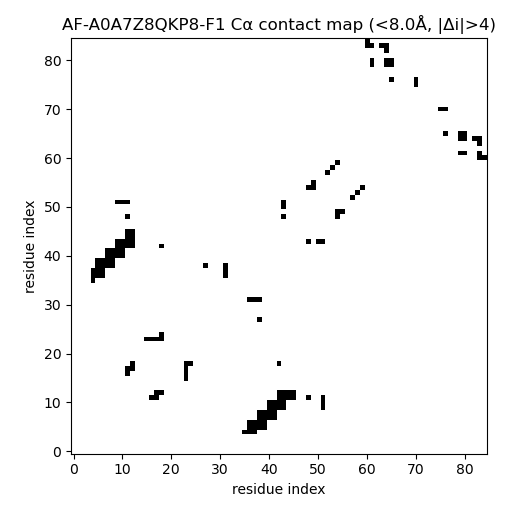9 -4.009 -18.071 1.00 75.88 85 SER A C 1
ATOM 675 O O . SER A 1 85 ? -5.433 -4.849 -18.539 1.00 75.88 85 SER A O 1
#

Nearest PDB structures (foldseek):
  4olf-assembly1_A  TM=4.123E-01  e=7.307E-01  Plasmodium falciparum 3D7
  7f9u-assembly2_C  TM=4.409E-01  e=9.640E-01  Toxoplasma gondii
  3o4n-assembly1_B  TM=4.927E-01  e=1.272E+00  Rous sarcoma virus
  4t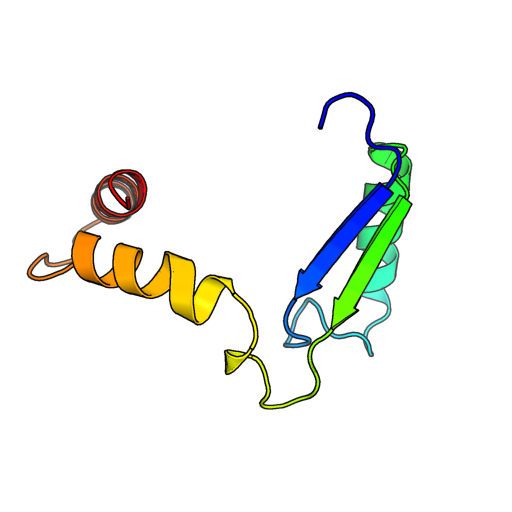wa-assembly1_B  TM=4.140E-01  e=9.640E-01  Plasmodium falciparum 3D7

Foldseek 3Di:
DVPAQEEEDEDAQDDLNHPPDVVNVVVVVVVCVVVNHHYHYDHDPPPVCVPVVCVVPFVVLLCVLCPPHDDPDPVVSVVSSVPRD

Sequence (85 aa):
YPKAKSLLILCDGGGSNSSRHYIFKEDLQKTANALGLEIRIAHYPPYTSKYNPIEHRFFPHVTRACEGVVFDSVETVKTLISRTS

Solvent-accessible surface area (backbone atoms only — not comparable to full-atom values): 5225 Å² total; per-residue (Å²): 119,99,82,64,62,61,44,81,44,81,39,67,49,55,87,80,57,20,87,86,46,63,67,42,54,53,55,48,47,54,48,23,61,75,68,72,33,51,72,43,80,48,64,47,62,89,96,40,59,83,73,40,62,54,64,75,74,41,48,61,35,40,52,59,46,46,59,96,60,83,84,84,47,71,67,57,49,53,58,29,53,72,65,44,115